Protein AF-A0A2D8TCM3-F1 (afdb_monomer)

Radius of gyration: 15.51 Å; Cα contacts (8 Å, |Δi|>4): 113; chains: 1; bounding box: 40×22×37 Å

Solvent-accessible surface area (backbone atoms only — not comparable to full-atom values): 3495 Å² total; per-residue (Å²): 140,85,82,50,75,50,71,51,78,41,82,77,45,76,45,71,34,89,92,43,68,40,28,28,40,38,32,33,47,35,41,32,23,41,78,83,72,44,78,79,45,76,48,72,54,78,45,79,42,78,27,73,74,38,61,76,74,116

Foldseek 3Di:
DDKDKDKDKAFPDKDQDPVCNQKIKTWIWMFMATPVRHTPDTDTDIDIDGDPVNVVVD

Nearest PDB structures (foldseek):
  4ffu-assembly1_D  TM=7.234E-01  e=1.888E-02  Sinorhizobium meliloti 1021
  3exz-assembly1_A  TM=7.436E-01  e=5.000E-02  Rhodospirillum rubrum ATCC 11170
  8h1r-assembly1_B  TM=3.612E-01  e=3.713E-01  Pseudomonas aeruginosa PAO1
  1eg9-assembly1_B  TM=4.950E-01  e=3.275E+00  Pseudomonas putida
  6dnv-assembly2_B  TM=4.159E-01  e=9.183E+00  Neisseria meningitidis alpha14

Mean predicted aligned error: 3.76 Å

Structure (mmCIF, N/CA/C/O backbone):
data_AF-A0A2D8TCM3-F1
#
_entry.id   AF-A0A2D8TCM3-F1
#
loop_
_atom_site.group_PDB
_atom_site.id
_atom_site.type_symbol
_atom_site.label_atom_id
_atom_site.label_alt_id
_atom_site.label_comp_id
_atom_site.label_asym_id
_atom_site.label_entity_id
_atom_site.label_seq_id
_atom_site.pdbx_PDB_ins_code
_atom_site.Cartn_x
_atom_site.Cartn_y
_atom_site.Cartn_z
_atom_site.occupancy
_atom_site.B_iso_or_equiv
_atom_site.auth_seq_id
_atom_site.auth_comp_id
_atom_site.auth_asym_id
_atom_site.auth_atom_id
_atom_site.pdbx_PDB_model_num
ATOM 1 N N . PRO A 1 1 ? -7.249 7.679 21.252 1.00 78.88 1 PRO A N 1
ATOM 2 C CA . PRO A 1 1 ? -6.748 6.281 21.203 1.00 78.88 1 PRO A CA 1
ATOM 3 C C . PRO A 1 1 ? -7.873 5.319 21.596 1.00 78.88 1 PRO A C 1
ATOM 5 O O . PRO A 1 1 ? -8.501 5.565 22.618 1.00 78.88 1 PRO A O 1
ATOM 8 N N . GLY A 1 2 ? -8.170 4.302 20.782 1.00 93.69 2 GLY A N 1
ATOM 9 C CA . GLY A 1 2 ? -9.285 3.375 21.040 1.00 93.69 2 GLY A CA 1
ATOM 10 C C . GLY A 1 2 ? -9.872 2.714 19.791 1.00 93.69 2 GLY A C 1
ATOM 11 O O . GLY A 1 2 ? -10.524 1.682 19.907 1.00 93.69 2 GLY A O 1
ATOM 12 N N . ASP A 1 3 ? -9.606 3.267 18.606 1.00 95.38 3 ASP A N 1
ATOM 13 C CA . ASP A 1 3 ? -10.122 2.703 17.360 1.00 95.38 3 ASP A CA 1
ATOM 14 C C . ASP A 1 3 ? -9.435 1.382 17.010 1.00 95.38 3 ASP A C 1
ATOM 16 O O . ASP A 1 3 ? -8.208 1.253 17.077 1.00 95.38 3 ASP A O 1
ATOM 20 N N . THR A 1 4 ? -10.241 0.407 16.592 1.00 97.75 4 THR A N 1
ATOM 21 C CA . THR A 1 4 ? -9.743 -0.822 15.971 1.00 97.75 4 THR A CA 1
ATOM 22 C C .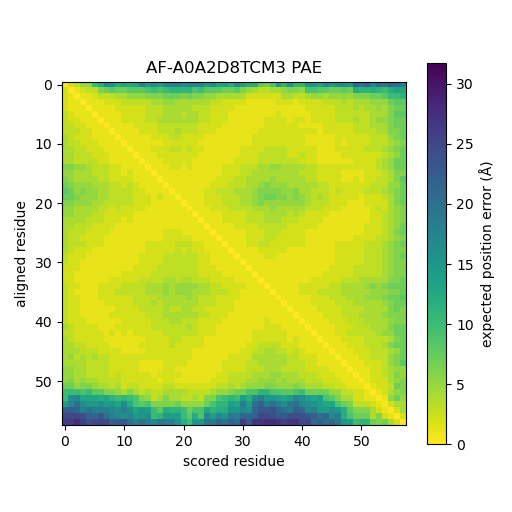 THR A 1 4 ? -9.767 -0.627 14.468 1.00 97.75 4 THR A C 1
ATOM 24 O O . THR A 1 4 ? -10.830 -0.454 13.876 1.00 97.75 4 THR A O 1
ATOM 27 N N . LEU A 1 5 ? -8.589 -0.655 13.851 1.00 97.88 5 LEU A N 1
ATOM 28 C CA . LEU A 1 5 ? -8.449 -0.480 12.413 1.00 97.88 5 LEU A CA 1
ATOM 29 C C . LEU A 1 5 ? -8.229 -1.826 11.731 1.00 97.88 5 LEU A C 1
ATOM 31 O O . LEU A 1 5 ? -7.385 -2.620 12.148 1.00 97.88 5 LEU A O 1
ATOM 35 N N . ARG A 1 6 ? -8.950 -2.054 10.634 1.00 98.44 6 ARG A N 1
ATOM 36 C CA . ARG A 1 6 ? -8.734 -3.181 9.716 1.00 98.44 6 ARG A CA 1
ATOM 37 C C . ARG A 1 6 ? -8.573 -2.656 8.300 1.00 98.44 6 ARG A C 1
ATOM 39 O O . ARG A 1 6 ? -9.113 -1.608 7.970 1.00 98.44 6 ARG A O 1
ATOM 46 N N . GLY A 1 7 ? -7.856 -3.373 7.444 1.00 98.06 7 GLY A N 1
ATOM 47 C CA . GLY A 1 7 ? -7.581 -2.899 6.093 1.00 98.06 7 GLY A CA 1
ATOM 48 C C . GLY A 1 7 ? -7.655 -3.984 5.040 1.00 98.06 7 GLY A C 1
ATOM 49 O O . GLY A 1 7 ? -7.351 -5.143 5.312 1.00 98.06 7 GLY A O 1
ATOM 50 N N . THR A 1 8 ? -8.020 -3.588 3.826 1.00 98.12 8 THR A N 1
ATOM 51 C CA . THR A 1 8 ? -7.812 -4.384 2.617 1.00 98.12 8 THR A 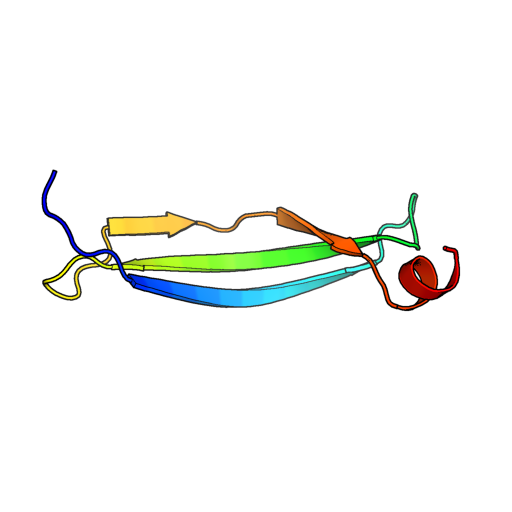CA 1
ATOM 52 C C . THR A 1 8 ? -6.682 -3.783 1.798 1.00 98.12 8 THR A C 1
ATOM 54 O O . THR A 1 8 ? -6.445 -2.572 1.812 1.00 98.12 8 THR A O 1
ATOM 57 N N . ASN A 1 9 ? -5.971 -4.652 1.088 1.00 97.94 9 ASN A N 1
ATOM 58 C CA . ASN A 1 9 ? -4.922 -4.268 0.166 1.00 97.94 9 ASN A CA 1
ATOM 59 C C . ASN A 1 9 ? -5.086 -5.084 -1.120 1.00 97.94 9 ASN A C 1
ATOM 61 O O . ASN A 1 9 ? -4.895 -6.298 -1.121 1.00 97.94 9 ASN A O 1
ATOM 65 N N . GLU A 1 10 ? -5.457 -4.405 -2.198 1.00 98.44 10 GLU A N 1
ATOM 66 C CA . GLU A 1 10 ? -5.632 -4.990 -3.521 1.00 98.44 10 GLU A CA 1
ATOM 67 C C . GLU A 1 10 ? -4.472 -4.565 -4.423 1.00 98.44 10 GLU A C 1
ATOM 69 O O . GLU A 1 10 ? -4.203 -3.375 -4.582 1.00 98.44 10 GLU A O 1
ATOM 74 N N . VAL A 1 11 ? -3.773 -5.521 -5.032 1.00 98.25 11 VAL A N 1
ATOM 75 C CA . VAL A 1 11 ? -2.764 -5.210 -6.052 1.00 98.25 11 VAL A CA 1
ATOM 76 C C . VAL A 1 11 ? -3.483 -4.862 -7.349 1.00 98.25 11 VAL A C 1
ATOM 78 O O . VAL A 1 11 ? -4.159 -5.712 -7.919 1.00 98.25 11 VAL A O 1
ATOM 81 N N . ILE A 1 12 ? -3.314 -3.627 -7.820 1.00 98.44 12 ILE A N 1
ATOM 82 C CA . ILE A 1 12 ? -4.007 -3.123 -9.016 1.00 98.44 12 ILE A CA 1
ATOM 83 C C . ILE A 1 12 ? -3.081 -2.944 -10.225 1.00 98.44 12 ILE A C 1
ATOM 85 O O . ILE A 1 12 ? -3.559 -2.824 -11.347 1.00 98.44 12 ILE A O 1
ATOM 89 N N . ASP A 1 13 ? -1.763 -2.899 -10.012 1.00 98.50 13 ASP A N 1
ATOM 90 C CA . ASP A 1 13 ? -0.764 -2.852 -11.083 1.00 98.50 13 ASP A CA 1
ATOM 91 C C . ASP A 1 13 ? 0.583 -3.388 -10.586 1.00 98.50 13 ASP A C 1
ATOM 93 O O . ASP A 1 13 ? 0.966 -3.193 -9.427 1.00 98.50 13 ASP A O 1
ATOM 97 N N . THR A 1 14 ? 1.324 -4.026 -11.486 1.00 98.06 14 THR A N 1
ATOM 98 C CA . THR A 1 14 ? 2.675 -4.523 -11.235 1.00 98.06 14 THR A CA 1
ATOM 99 C C . THR A 1 14 ? 3.544 -4.311 -12.461 1.00 98.06 14 THR A C 1
ATOM 101 O O . THR A 1 14 ? 3.166 -4.690 -13.569 1.00 98.06 14 THR A O 1
ATOM 104 N N . LYS A 1 15 ? 4.760 -3.806 -12.262 1.00 97.56 15 LYS A N 1
ATOM 105 C CA . LYS A 1 15 ? 5.773 -3.734 -13.319 1.00 97.56 15 LYS A CA 1
ATOM 106 C C . LYS A 1 15 ? 7.172 -3.958 -12.769 1.00 97.56 15 LYS A C 1
ATOM 108 O O . LYS A 1 15 ? 7.453 -3.635 -11.620 1.00 97.56 15 LYS A O 1
ATOM 113 N N . ILE A 1 16 ? 8.080 -4.451 -13.601 1.00 97.62 16 ILE A N 1
ATOM 114 C CA . ILE A 1 16 ? 9.504 -4.521 -13.254 1.00 97.62 16 ILE A CA 1
ATOM 115 C C . ILE A 1 16 ? 10.131 -3.132 -13.404 1.00 97.62 16 ILE A C 1
ATOM 117 O O . ILE A 1 16 ? 9.836 -2.408 -14.361 1.00 97.62 16 ILE A O 1
ATOM 121 N N . SER A 1 17 ? 10.984 -2.736 -12.456 1.00 96.56 17 SER A N 1
ATOM 122 C CA . SER A 1 17 ? 11.759 -1.505 -12.597 1.00 96.56 17 SER A CA 1
ATOM 123 C C . SER A 1 17 ? 12.771 -1.652 -13.731 1.00 96.56 17 SER A C 1
ATOM 125 O O . SER A 1 17 ? 13.547 -2.602 -13.772 1.00 96.56 17 SER A O 1
ATOM 127 N N . LYS A 1 18 ? 12.790 -0.681 -14.649 1.00 95.56 18 LYS A N 1
ATOM 128 C CA . LYS A 1 18 ? 13.718 -0.687 -15.789 1.00 95.56 18 LYS A CA 1
ATOM 129 C C . LYS A 1 18 ? 15.172 -0.476 -15.361 1.00 95.56 18 LYS A C 1
ATOM 131 O O . LYS A 1 18 ? 16.064 -1.064 -15.954 1.00 95.56 18 LYS A O 1
ATOM 136 N N . SER A 1 19 ? 15.404 0.367 -14.354 1.00 95.38 19 SER A N 1
ATOM 137 C CA . SER A 1 19 ? 16.750 0.683 -13.859 1.00 95.38 19 SER A CA 1
ATOM 138 C C . SER A 1 19 ? 17.247 -0.294 -12.798 1.00 95.38 19 SER A C 1
ATOM 140 O O . SER A 1 19 ? 18.445 -0.362 -12.554 1.00 95.38 19 SER A O 1
ATOM 142 N N . ARG A 1 20 ? 16.331 -1.026 -12.153 1.00 94.56 20 ARG A N 1
ATOM 143 C CA . ARG A 1 20 ? 16.622 -1.971 -11.070 1.00 94.56 20 ARG A CA 1
ATOM 144 C C . ARG A 1 20 ? 15.803 -3.255 -11.239 1.00 94.56 20 ARG A C 1
ATOM 146 O O . ARG A 1 20 ? 14.819 -3.420 -10.520 1.00 94.56 20 ARG A O 1
ATOM 153 N N . PRO A 1 21 ? 16.129 -4.137 -12.202 1.00 94.75 21 PRO A N 1
ATOM 154 C CA . PRO A 1 21 ? 15.329 -5.334 -12.498 1.00 94.75 21 PRO A CA 1
ATOM 155 C C . PRO A 1 21 ? 15.174 -6.310 -11.316 1.00 94.75 21 PRO A C 1
ATOM 157 O O . PRO A 1 21 ? 14.249 -7.126 -11.285 1.00 94.75 21 PRO A O 1
ATOM 160 N N . GLU A 1 22 ? 16.038 -6.207 -10.306 1.00 96.00 22 GLU A N 1
ATOM 161 C CA . GLU A 1 22 ? 15.918 -6.907 -9.027 1.00 96.00 22 GLU A CA 1
ATOM 162 C C . GLU A 1 22 ? 14.736 -6.411 -8.165 1.00 96.00 22 GLU A C 1
ATOM 164 O O . GLU A 1 22 ? 14.373 -7.058 -7.179 1.00 96.00 22 GLU A O 1
ATOM 169 N N . MET A 1 23 ? 14.098 -5.299 -8.555 1.00 97.50 23 MET A N 1
ATOM 170 C CA . MET A 1 23 ? 12.950 -4.670 -7.899 1.00 97.50 23 MET A CA 1
ATOM 171 C C . MET A 1 23 ? 11.718 -4.590 -8.822 1.00 97.50 23 MET A C 1
ATOM 173 O O . MET A 1 23 ? 11.773 -4.143 -9.969 1.00 97.50 23 MET A O 1
ATOM 177 N N . GLY A 1 24 ? 10.564 -4.980 -8.288 1.00 97.88 24 GLY A N 1
ATOM 178 C CA . GLY A 1 24 ? 9.239 -4.751 -8.849 1.00 97.88 24 GLY A CA 1
ATOM 179 C C . GLY A 1 24 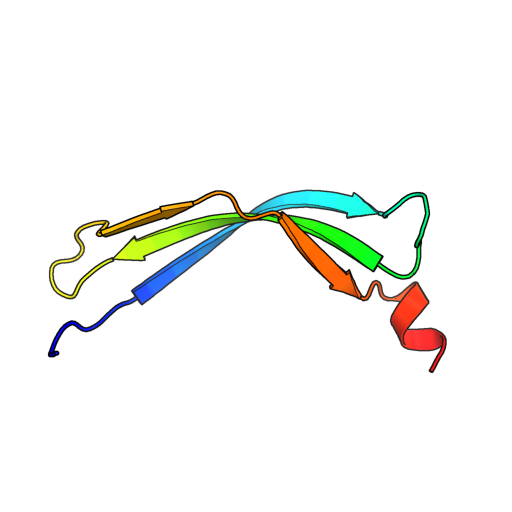? 8.596 -3.513 -8.231 1.00 97.88 24 GLY A C 1
ATOM 180 O O . GLY A 1 24 ? 8.767 -3.234 -7.049 1.00 97.88 24 GLY A O 1
ATOM 181 N N . ILE A 1 25 ? 7.847 -2.771 -9.034 1.00 98.25 25 ILE A N 1
ATOM 182 C CA . ILE A 1 25 ? 7.024 -1.636 -8.626 1.00 98.25 25 ILE A CA 1
ATOM 183 C C . ILE A 1 25 ? 5.577 -2.127 -8.603 1.00 98.25 25 ILE A C 1
ATOM 185 O O . ILE A 1 25 ? 5.067 -2.583 -9.627 1.00 98.25 25 ILE A O 1
ATOM 189 N N . VAL A 1 26 ? 4.926 -2.035 -7.449 1.00 98.38 26 VAL A N 1
ATOM 190 C CA . VAL A 1 26 ? 3.558 -2.515 -7.224 1.00 98.38 26 VAL A CA 1
ATOM 191 C C . VAL A 1 26 ? 2.697 -1.333 -6.801 1.00 98.38 26 VAL A C 1
ATOM 193 O O . VAL A 1 26 ? 3.097 -0.553 -5.933 1.00 98.38 26 VAL A O 1
ATOM 196 N N . ARG A 1 27 ? 1.538 -1.174 -7.442 1.00 98.38 27 ARG A N 1
ATOM 197 C CA . ARG A 1 27 ? 0.516 -0.209 -7.030 1.00 98.38 27 ARG A CA 1
ATOM 198 C C . ARG A 1 27 ? -0.585 -0.970 -6.319 1.00 98.38 27 ARG A C 1
ATOM 200 O O . ARG A 1 27 ? -1.095 -1.969 -6.830 1.00 98.38 27 ARG A O 1
ATOM 207 N N . ASN A 1 28 ? -0.959 -0.472 -5.155 1.00 98.38 28 ASN A N 1
ATOM 208 C CA . ASN A 1 28 ? -1.910 -1.129 -4.279 1.00 98.38 28 ASN A CA 1
ATOM 209 C C . ASN A 1 28 ? -3.080 -0.184 -4.044 1.00 98.38 28 ASN A C 1
ATOM 211 O O . ASN A 1 28 ? -2.847 0.990 -3.802 1.00 98.38 28 ASN A O 1
ATOM 215 N N . LYS A 1 29 ? -4.318 -0.665 -4.081 1.00 98.44 29 LYS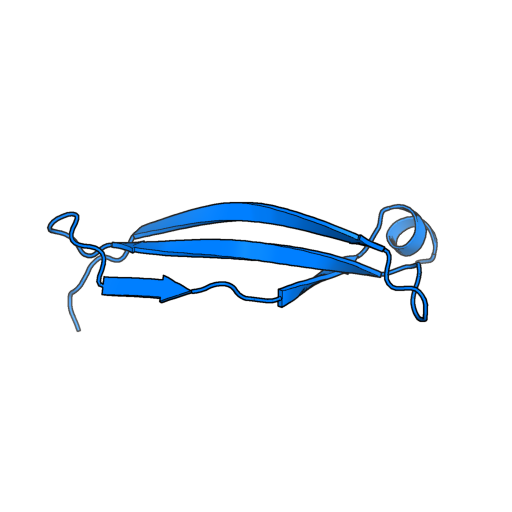 A N 1
ATOM 216 C CA . LYS A 1 29 ? -5.473 0.061 -3.560 1.00 98.44 29 LYS A CA 1
ATOM 217 C C . LYS A 1 29 ? -5.684 -0.386 -2.121 1.00 98.44 29 LYS A C 1
ATOM 219 O O . LYS A 1 29 ? -6.039 -1.534 -1.865 1.00 98.44 29 LYS A O 1
ATOM 224 N N . VAL A 1 30 ? -5.437 0.521 -1.185 1.00 98.62 30 VAL A N 1
ATOM 225 C CA . VAL A 1 30 ? -5.609 0.265 0.247 1.00 98.62 30 VAL A CA 1
ATOM 226 C C . VAL A 1 30 ? -6.866 0.969 0.723 1.00 98.62 30 VAL A C 1
ATOM 228 O 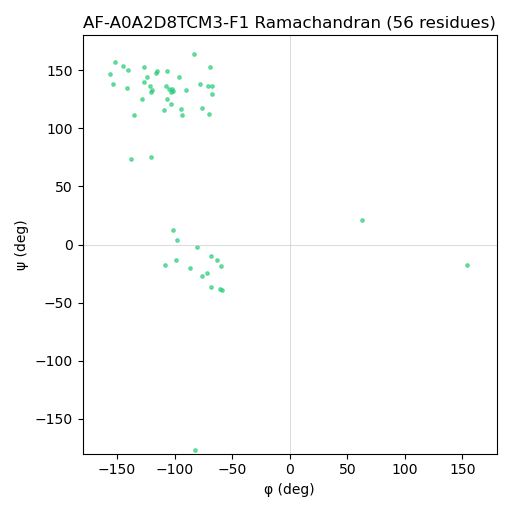O . VAL A 1 30 ? -7.085 2.138 0.403 1.00 98.62 30 VAL A O 1
ATOM 231 N N . THR A 1 31 ? -7.686 0.260 1.492 1.00 98.75 31 THR A N 1
ATOM 232 C CA . THR A 1 31 ? -8.824 0.839 2.215 1.00 98.75 31 THR A CA 1
ATOM 233 C C . THR A 1 31 ? -8.736 0.420 3.670 1.00 98.75 31 THR A C 1
ATOM 235 O O . THR A 1 31 ? -8.644 -0.773 3.950 1.00 98.75 31 THR A O 1
ATOM 238 N N . ILE A 1 32 ? -8.739 1.387 4.585 1.00 98.56 32 ILE A N 1
ATOM 239 C CA . ILE A 1 32 ? -8.759 1.149 6.030 1.00 98.56 32 ILE A CA 1
ATOM 240 C C . ILE A 1 32 ? -10.139 1.499 6.568 1.00 98.56 32 ILE A C 1
ATOM 242 O O . ILE A 1 32 ? -10.696 2.536 6.213 1.00 98.56 32 ILE A O 1
ATOM 246 N N . PHE A 1 33 ? -10.652 0.638 7.436 1.00 98.69 33 PHE A N 1
ATOM 247 C CA . PHE A 1 33 ? -11.946 0.742 8.090 1.00 98.69 33 PHE A CA 1
ATOM 248 C C . PHE A 1 33 ? -11.766 0.892 9.601 1.00 98.69 33 PHE A C 1
ATOM 250 O O . PHE A 1 33 ? -10.823 0.322 10.160 1.00 98.69 33 PHE A O 1
ATOM 257 N N . ASN A 1 34 ? -12.671 1.626 10.246 1.00 98.06 34 ASN A N 1
ATOM 258 C CA . ASN A 1 34 ? -12.797 1.651 11.704 1.00 98.06 34 ASN A CA 1
ATOM 259 C C . ASN A 1 34 ? -13.624 0.451 12.218 1.00 98.06 34 ASN A C 1
ATOM 261 O O . ASN A 1 34 ? -14.076 -0.404 11.454 1.00 98.06 34 ASN A O 1
ATOM 265 N N . GLN A 1 35 ? -13.850 0.409 13.529 1.00 98.06 35 GLN A N 1
ATOM 266 C CA . GLN A 1 35 ? -14.657 -0.592 14.232 1.00 98.06 35 GLN A CA 1
ATOM 267 C C . GLN A 1 35 ? -16.145 -0.617 13.838 1.00 98.06 35 GLN A C 1
ATOM 269 O O . GLN A 1 35 ? -16.852 -1.549 14.209 1.00 98.06 35 GLN A O 1
ATOM 274 N N . HIS A 1 36 ? -16.626 0.401 13.125 1.00 97.38 36 HIS A N 1
ATOM 275 C CA . HIS A 1 36 ? -18.002 0.515 12.636 1.00 97.38 36 HIS A CA 1
ATOM 276 C C . HIS A 1 36 ? -18.113 0.156 11.149 1.00 97.38 36 HIS A C 1
ATOM 278 O O . HIS A 1 36 ? -19.133 0.425 10.522 1.00 97.38 36 HIS A O 1
ATOM 284 N N . ASP A 1 37 ? -17.060 -0.444 10.585 1.00 97.25 37 ASP A N 1
ATOM 285 C CA . ASP A 1 37 ? -16.948 -0.797 9.171 1.00 97.25 37 ASP A CA 1
ATOM 286 C C . ASP A 1 37 ? -16.988 0.411 8.216 1.00 97.25 37 ASP A C 1
ATOM 288 O O . ASP A 1 37 ? -17.211 0.258 7.013 1.00 97.25 37 ASP A O 1
ATOM 292 N N . GLU A 1 38 ? -16.686 1.613 8.716 1.00 98.25 38 GLU A N 1
ATOM 293 C CA . GLU A 1 38 ? -16.635 2.831 7.911 1.00 98.25 38 GLU A CA 1
ATOM 294 C C . GLU A 1 38 ? -15.227 3.042 7.341 1.00 98.25 38 GLU A C 1
ATOM 296 O O . GLU A 1 38 ? -14.244 2.951 8.086 1.00 98.25 38 GLU A O 1
ATOM 301 N N . PRO A 1 39 ? -15.086 3.346 6.036 1.00 98.12 39 PRO A N 1
ATOM 302 C CA . PRO A 1 39 ? -13.788 3.618 5.442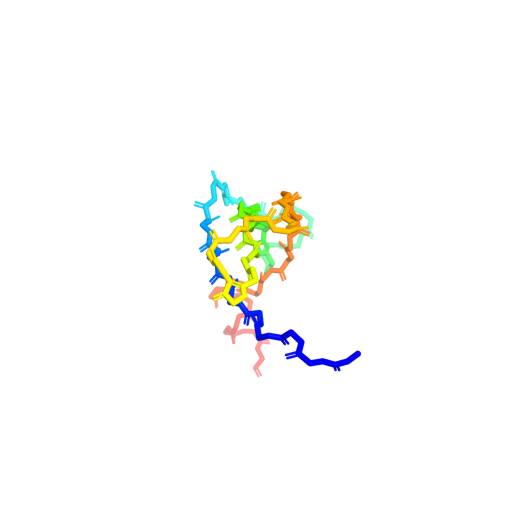 1.00 98.12 39 PRO A CA 1
ATOM 303 C C . PRO A 1 39 ? -13.243 4.957 5.952 1.00 98.12 39 PRO A C 1
ATOM 305 O O . PRO A 1 39 ? -13.750 6.023 5.614 1.00 98.12 39 PRO A O 1
ATOM 308 N N . VAL A 1 40 ? -12.164 4.902 6.728 1.00 98.31 40 VAL A N 1
ATOM 309 C CA . VAL A 1 40 ? -11.494 6.083 7.300 1.00 98.31 40 VAL A CA 1
ATOM 310 C C . VAL A 1 40 ? -10.271 6.521 6.496 1.00 98.31 40 VAL A C 1
ATOM 312 O O . VAL A 1 40 ? -9.765 7.624 6.685 1.00 98.31 40 VAL A O 1
ATOM 315 N N . MET A 1 41 ? -9.789 5.681 5.575 1.00 98.44 41 MET A N 1
ATOM 316 C CA . MET A 1 41 ? -8.715 6.042 4.650 1.00 98.44 41 MET A CA 1
ATOM 317 C C . MET A 1 41 ? -8.794 5.229 3.360 1.00 98.44 41 MET A C 1
ATOM 319 O O . MET A 1 41 ? -8.960 4.010 3.393 1.00 98.44 41 MET A O 1
ATOM 323 N N . THR A 1 42 ? -8.573 5.896 2.226 1.00 98.12 42 THR A N 1
ATOM 324 C CA . THR A 1 42 ? -8.283 5.246 0.942 1.00 98.12 42 THR A CA 1
ATOM 325 C C . THR A 1 42 ? -7.002 5.820 0.353 1.00 98.12 42 THR A C 1
ATOM 327 O O . THR A 1 42 ? -6.743 7.018 0.453 1.00 98.12 42 THR A O 1
ATOM 330 N N . MET A 1 43 ? -6.168 4.962 -0.231 1.00 98.50 43 MET A N 1
ATOM 331 C CA . MET A 1 43 ? -4.933 5.399 -0.881 1.00 98.50 43 MET A CA 1
ATOM 332 C C . MET A 1 43 ? -4.519 4.460 -2.014 1.00 98.50 43 MET A C 1
ATOM 334 O O . MET A 1 43 ? -4.869 3.277 -2.014 1.00 98.50 43 MET A O 1
ATOM 338 N N . ILE A 1 44 ? -3.728 4.994 -2.952 1.00 98.50 44 ILE A N 1
ATOM 339 C CA . ILE A 1 44 ? -3.062 4.215 -4.003 1.00 98.50 44 ILE A CA 1
ATOM 340 C C . ILE A 1 44 ? -1.536 4.390 -3.900 1.00 98.50 44 ILE A C 1
ATOM 342 O O . ILE A 1 44 ? -0.952 5.161 -4.670 1.00 98.50 44 ILE A O 1
ATOM 346 N N . PRO A 1 45 ? -0.865 3.748 -2.926 1.00 98.12 45 PRO A N 1
ATOM 347 C CA . PRO A 1 45 ? 0.583 3.818 -2.802 1.00 98.12 45 PRO A CA 1
ATOM 348 C C . PRO A 1 45 ? 1.284 3.085 -3.946 1.00 98.12 45 PRO A C 1
ATOM 350 O O . PRO A 1 45 ? 0.774 2.118 -4.518 1.00 98.12 45 PRO A O 1
ATOM 353 N N . ILE A 1 46 ? 2.501 3.542 -4.236 1.00 98.00 46 ILE A N 1
ATOM 354 C CA . ILE A 1 46 ? 3.455 2.865 -5.111 1.00 98.00 46 ILE A CA 1
ATOM 355 C C . ILE A 1 46 ? 4.580 2.338 -4.222 1.00 98.00 46 ILE A C 1
ATOM 357 O O . ILE A 1 46 ? 5.296 3.122 -3.603 1.00 98.00 46 ILE A O 1
ATOM 361 N N . ALA A 1 47 ? 4.732 1.018 -4.159 1.00 97.00 47 ALA A N 1
ATOM 362 C CA . ALA A 1 47 ? 5.733 0.343 -3.340 1.00 97.00 47 ALA A CA 1
ATOM 363 C C . ALA A 1 47 ? 6.744 -0.412 -4.211 1.00 97.00 47 ALA A C 1
ATOM 365 O O . ALA A 1 47 ? 6.408 -0.899 -5.293 1.00 97.00 47 ALA A O 1
ATOM 366 N N . MET A 1 48 ? 7.984 -0.533 -3.729 1.00 97.19 48 MET A N 1
ATOM 367 C CA . MET A 1 48 ? 8.995 -1.386 -4.353 1.00 97.19 48 MET A CA 1
ATOM 368 C C . MET A 1 48 ? 9.149 -2.694 -3.584 1.00 97.19 48 MET A C 1
ATOM 370 O O . MET A 1 48 ? 9.328 -2.691 -2.370 1.00 97.19 48 MET A O 1
ATOM 374 N N . TRP A 1 49 ? 9.138 -3.803 -4.311 1.00 96.56 49 TRP A N 1
ATOM 375 C CA . TRP A 1 49 ? 9.253 -5.160 -3.787 1.00 96.56 49 TRP A CA 1
ATOM 376 C C . TRP A 1 49 ? 10.418 -5.870 -4.461 1.00 96.56 49 TRP A C 1
ATOM 378 O O . TRP A 1 49 ? 10.655 -5.666 -5.648 1.00 96.56 49 TRP A O 1
ATOM 388 N N . ARG A 1 50 ? 11.149 -6.723 -3.744 1.00 96.69 50 ARG A N 1
ATOM 389 C CA . ARG A 1 50 ? 12.200 -7.535 -4.374 1.00 96.69 50 ARG A CA 1
ATOM 390 C C . ARG A 1 50 ? 11.569 -8.553 -5.329 1.00 96.69 50 ARG A C 1
ATOM 392 O O . ARG A 1 50 ? 10.573 -9.190 -4.990 1.00 96.69 50 ARG A O 1
ATOM 399 N N . THR A 1 51 ? 12.148 -8.721 -6.515 1.00 95.94 51 THR A N 1
ATOM 400 C CA . THR A 1 51 ? 11.748 -9.769 -7.464 1.00 95.94 51 THR A CA 1
ATOM 401 C C . THR A 1 51 ? 12.433 -11.089 -7.118 1.00 95.94 51 THR A C 1
ATOM 403 O O . THR A 1 51 ? 13.435 -11.122 -6.406 1.00 95.94 51 THR A O 1
ATOM 406 N N . ARG A 1 52 ? 11.938 -12.205 -7.662 1.00 92.81 52 ARG A N 1
ATOM 407 C CA . ARG A 1 52 ? 12.606 -13.508 -7.493 1.00 92.81 52 ARG A CA 1
ATOM 408 C C . ARG A 1 52 ? 14.039 -13.503 -8.038 1.00 92.81 52 ARG A C 1
ATOM 410 O O . ARG A 1 52 ? 14.921 -14.036 -7.381 1.00 92.81 52 ARG A O 1
ATOM 417 N N . ALA A 1 53 ? 14.283 -12.836 -9.170 1.00 88.56 53 ALA A N 1
ATOM 418 C CA . ALA A 1 53 ? 15.629 -12.679 -9.727 1.00 88.56 53 ALA A CA 1
ATOM 419 C C . ALA A 1 53 ? 16.572 -11.936 -8.764 1.00 88.56 53 ALA A C 1
ATOM 421 O O . ALA A 1 53 ? 17.728 -12.315 -8.619 1.00 88.56 53 ALA A O 1
ATOM 422 N N . GLY A 1 54 ? 16.061 -10.924 -8.054 1.00 83.25 54 GLY A N 1
ATOM 423 C CA . GLY A 1 54 ? 16.811 -10.218 -7.017 1.00 83.25 54 GLY A CA 1
ATOM 424 C C . GLY A 1 54 ? 17.034 -11.015 -5.733 1.00 83.25 54 GLY A C 1
ATOM 425 O O . GLY A 1 54 ? 17.974 -10.733 -4.999 1.00 83.25 54 GLY A O 1
ATOM 426 N N . ALA A 1 55 ? 16.175 -11.991 -5.432 1.00 78.50 55 ALA A N 1
ATOM 427 C CA . ALA A 1 55 ? 16.314 -12.847 -4.254 1.00 78.50 55 ALA A CA 1
ATOM 428 C C . ALA A 1 55 ? 17.400 -13.919 -4.425 1.00 78.50 55 ALA A C 1
ATOM 430 O O . ALA A 1 55 ? 17.996 -14.323 -3.438 1.00 78.50 55 ALA A O 1
ATOM 431 N N . SER A 1 56 ? 17.678 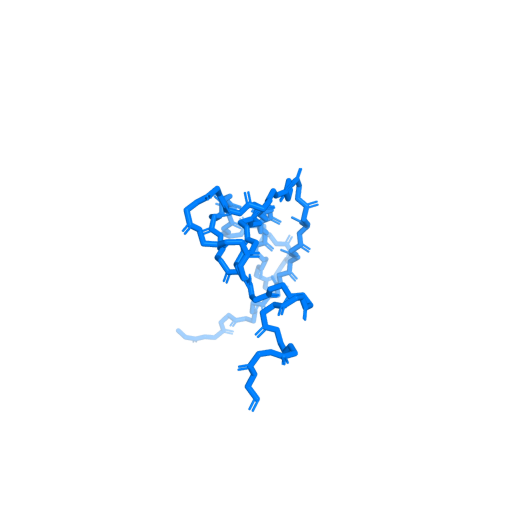-14.344 -5.660 1.00 72.44 56 SER A N 1
ATOM 432 C CA . SER A 1 56 ? 18.743 -15.306 -5.979 1.00 72.44 56 SER A CA 1
ATOM 433 C C . SER A 1 56 ? 20.147 -14.689 -6.061 1.00 72.44 56 SER A C 1
ATOM 435 O O . SER A 1 56 ? 21.100 -15.409 -6.3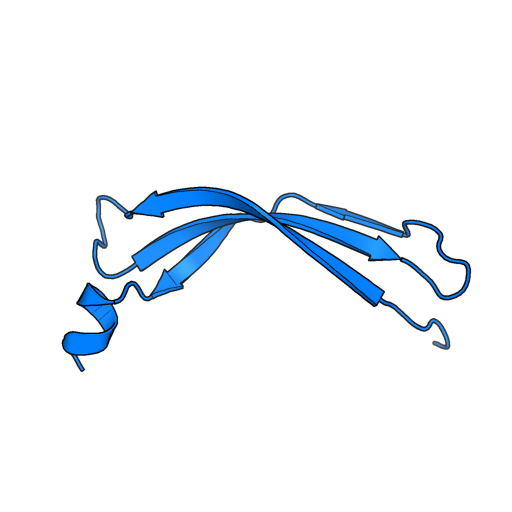33 1.00 72.44 56 SER A O 1
ATOM 437 N N . ALA A 1 57 ? 20.277 -13.371 -5.880 1.00 60.78 57 ALA A N 1
ATOM 438 C CA . ALA A 1 57 ? 21.541 -12.637 -5.986 1.00 60.78 57 ALA A CA 1
ATOM 439 C C . ALA A 1 57 ? 22.223 -12.359 -4.627 1.00 60.78 57 ALA A C 1
ATOM 441 O O . ALA A 1 57 ? 23.23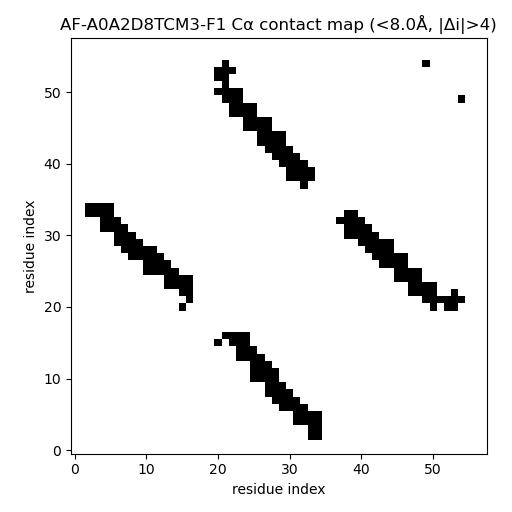6 -11.661 -4.600 1.00 60.78 57 ALA A O 1
ATOM 442 N N . ALA A 1 58 ? 21.663 -12.863 -3.520 1.00 55.59 58 ALA A N 1
ATOM 443 C CA . ALA A 1 58 ? 22.202 -12.770 -2.159 1.00 55.59 58 ALA A CA 1
ATOM 444 C C . ALA A 1 58 ? 22.555 -14.166 -1.641 1.00 55.59 58 ALA A C 1
ATOM 446 O O . ALA A 1 58 ? 23.560 -14.267 -0.907 1.00 55.59 58 ALA A O 1
#

pLDDT: mean 94.62, std 8.65, range [55.59, 98.75]

Sequence (58 aa):
PGDTLRGTNEVIDTKISKSRPEMGIVRNKVTIFNQHDEPVMTMIPIAMWRTRAGASAA

Secondary structure (DSSP, 8-state):
--PPPEEEEEEEEEEE-SS-TTEEEEEEEEEEE-TTS-EEEEE--EEEEE-HHHHTT-